Protein AF-A0A9P7DIE4-F1 (afdb_monomer_lite)

InterPro domains:
  IPR046520 Domain of unknown function DUF6697 [PF20411] (1-118)

Radius of gyration: 15.53 Å; chains: 1; bounding box: 34×28×45 Å

Sequence (118 aa):
NPWCPTSPGMAGYMFVGLGEEIHKFLQPEVHELFVGVAKTNYRLMGRYRVHRVEPLTVEEWLTLPEKVRSKYCETTQRKAKDSRSVEGINAAYERGELRVPCVKLTCLDFKEDLYKKL

Structure (mmCIF, N/CA/C/O backbone):
data_AF-A0A9P7DIE4-F1
#
_entry.id   AF-A0A9P7DIE4-F1
#
loop_
_atom_site.group_PDB
_atom_site.id
_atom_site.type_symbol
_atom_site.label_atom_id
_atom_site.label_alt_id
_atom_site.label_comp_id
_atom_site.label_asym_id
_atom_site.label_entity_id
_atom_site.label_seq_id
_atom_site.pdbx_PDB_ins_code
_atom_site.Cartn_x
_atom_site.Cartn_y
_atom_site.Cartn_z
_atom_site.occupancy
_atom_site.B_iso_or_equiv
_atom_site.auth_seq_id
_atom_site.auth_comp_id
_atom_site.auth_asym_id
_atom_site.auth_atom_id
_atom_site.pdbx_PDB_model_num
ATOM 1 N N . ASN A 1 1 ? 0.437 5.696 1.930 1.00 74.06 1 ASN A N 1
ATOM 2 C CA . ASN A 1 1 ? -0.371 4.963 0.940 1.00 74.06 1 ASN A CA 1
ATOM 3 C C . ASN A 1 1 ? -1.674 5.732 0.760 1.00 74.06 1 ASN A C 1
ATOM 5 O O . ASN A 1 1 ? -2.348 5.925 1.765 1.00 74.06 1 ASN A O 1
ATOM 9 N N . PRO A 1 2 ? -1.975 6.229 -0.451 1.00 80.94 2 PRO A N 1
ATOM 10 C CA . PRO A 1 2 ? -3.134 7.087 -0.699 1.00 80.94 2 PRO A CA 1
ATOM 11 C C . PRO A 1 2 ? -4.493 6.383 -0.587 1.00 80.94 2 PRO A C 1
ATOM 13 O O . PRO A 1 2 ? -5.498 7.071 -0.473 1.00 80.94 2 PRO A O 1
ATOM 16 N N . TRP A 1 3 ? -4.545 5.048 -0.593 1.00 86.25 3 TRP A N 1
ATOM 17 C CA . TRP A 1 3 ? -5.809 4.300 -0.537 1.00 86.25 3 TRP A CA 1
ATOM 18 C C . TRP A 1 3 ? -6.081 3.643 0.815 1.00 86.25 3 TRP A C 1
ATOM 20 O O . TRP A 1 3 ? -7.010 2.846 0.943 1.00 86.25 3 TRP A O 1
ATOM 30 N N . CYS A 1 4 ? -5.280 3.956 1.835 1.00 86.75 4 CYS A N 1
ATOM 31 C CA . CYS A 1 4 ? -5.596 3.543 3.196 1.00 86.75 4 CYS A CA 1
ATOM 32 C C . CYS A 1 4 ? -6.925 4.168 3.662 1.00 86.75 4 CYS A C 1
ATOM 34 O O . CYS A 1 4 ? -7.246 5.279 3.235 1.00 86.75 4 CYS A O 1
ATOM 36 N N . PRO A 1 5 ? -7.666 3.500 4.568 1.00 87.94 5 PRO A N 1
ATOM 37 C CA . PRO A 1 5 ? -8.831 4.093 5.215 1.00 87.94 5 PRO A CA 1
ATOM 38 C C . PRO A 1 5 ? -8.505 5.481 5.775 1.00 87.94 5 PRO A C 1
ATOM 40 O O . PRO A 1 5 ? -7.492 5.656 6.456 1.00 87.94 5 PRO A O 1
ATOM 43 N N . THR A 1 6 ? -9.350 6.470 5.487 1.00 87.00 6 THR A N 1
ATOM 44 C CA . THR A 1 6 ? -9.154 7.863 5.928 1.00 87.00 6 THR A CA 1
ATOM 45 C C . THR A 1 6 ? -9.814 8.153 7.275 1.00 87.00 6 THR A C 1
ATOM 47 O O . THR A 1 6 ? -9.414 9.088 7.967 1.00 87.00 6 THR A O 1
ATOM 50 N N . SER A 1 7 ? -10.785 7.331 7.682 1.00 85.62 7 SER A N 1
ATOM 51 C CA . SER A 1 7 ? -11.415 7.382 9.002 1.00 85.62 7 SER A CA 1
ATOM 52 C C . SER A 1 7 ? -11.647 5.971 9.565 1.00 85.62 7 SER A C 1
ATOM 54 O O . SER A 1 7 ? -11.667 5.005 8.791 1.00 85.62 7 SER A O 1
ATOM 56 N N . PRO A 1 8 ? -11.746 5.813 10.899 1.00 87.12 8 PRO A N 1
ATOM 57 C CA . PRO A 1 8 ? -12.001 4.513 11.506 1.00 87.12 8 PRO A CA 1
ATOM 58 C C . PRO A 1 8 ? -13.292 3.875 10.984 1.00 87.12 8 PRO A C 1
ATOM 60 O O . PRO A 1 8 ? -14.267 4.566 10.704 1.00 87.12 8 PRO A O 1
ATOM 63 N N . GLY A 1 9 ? -13.296 2.552 10.839 1.00 83.50 9 GLY A N 1
ATOM 64 C CA . GLY A 1 9 ? -14.448 1.819 10.307 1.00 83.50 9 GLY A CA 1
ATOM 65 C C . GLY A 1 9 ? -14.547 1.742 8.776 1.00 83.50 9 GLY A C 1
ATOM 66 O O . GLY A 1 9 ? -15.289 0.903 8.266 1.00 83.50 9 GLY A O 1
ATOM 67 N N . MET A 1 10 ? -13.806 2.562 8.022 1.00 89.50 10 MET A N 1
ATOM 68 C CA . MET A 1 10 ? -13.857 2.552 6.554 1.00 89.50 10 MET A CA 1
ATOM 69 C C . MET A 1 10 ? -13.025 1.426 5.941 1.00 89.50 10 MET A C 1
ATOM 71 O O . MET A 1 10 ? -11.920 1.143 6.385 1.00 89.50 10 MET A O 1
ATOM 75 N N . ALA A 1 11 ? -13.501 0.842 4.841 1.00 89.75 11 ALA A N 1
ATOM 76 C CA . ALA A 1 11 ? -12.666 -0.018 4.009 1.00 89.75 11 ALA A CA 1
ATOM 77 C C . ALA A 1 11 ? -11.557 0.783 3.300 1.00 89.75 11 ALA A C 1
ATOM 79 O O . ALA A 1 11 ? -11.626 2.005 3.163 1.00 89.75 11 ALA A O 1
ATOM 80 N N . GLY A 1 12 ? -10.538 0.081 2.816 1.00 91.38 12 GLY A N 1
ATOM 81 C CA . GLY A 1 12 ? -9.472 0.683 2.024 1.00 91.38 12 GLY A CA 1
ATOM 82 C C . GLY A 1 12 ? -8.552 -0.366 1.424 1.00 91.38 12 GLY A C 1
ATOM 83 O O . GLY A 1 12 ? -8.881 -1.550 1.384 1.00 91.38 12 GLY A O 1
ATOM 84 N N . TYR A 1 13 ? -7.381 0.067 0.982 1.00 90.69 13 TYR A N 1
ATOM 85 C CA . TYR A 1 13 ? -6.376 -0.783 0.362 1.00 90.69 13 TYR A CA 1
ATOM 86 C C . TYR A 1 13 ? -5.001 -0.526 0.966 1.00 90.69 13 TYR A C 1
ATOM 88 O O . TYR A 1 13 ? -4.676 0.584 1.394 1.00 90.69 13 TYR A O 1
ATOM 96 N N . MET A 1 14 ? -4.174 -1.566 0.983 1.00 90.62 14 MET A N 1
ATOM 97 C CA . MET A 1 14 ? -2.779 -1.507 1.386 1.00 90.62 14 MET A CA 1
ATOM 98 C C . MET A 1 14 ? -1.880 -2.096 0.308 1.00 90.62 14 MET A C 1
ATOM 100 O O . MET A 1 14 ? -2.103 -3.211 -0.151 1.00 90.62 14 MET A O 1
ATOM 104 N N . PHE A 1 15 ? -0.839 -1.361 -0.083 1.00 89.38 15 PHE A N 1
ATOM 105 C CA . PHE A 1 15 ? 0.221 -1.940 -0.905 1.00 89.38 15 PHE A CA 1
ATOM 106 C C . PHE A 1 15 ? 1.038 -2.889 -0.037 1.00 89.38 15 PHE A C 1
ATOM 108 O O . PHE A 1 15 ? 1.504 -2.504 1.039 1.00 89.38 15 PHE A O 1
ATOM 115 N N . VAL A 1 16 ? 1.194 -4.129 -0.488 1.00 83.00 16 VAL A N 1
ATOM 116 C CA . VAL A 1 16 ? 2.005 -5.116 0.225 1.00 83.00 16 VAL A CA 1
ATOM 117 C C . VAL A 1 16 ? 3.479 -4.753 0.053 1.00 83.00 16 VAL A C 1
ATOM 119 O O . VAL A 1 16 ? 3.882 -4.139 -0.942 1.00 83.00 16 VAL A O 1
ATOM 122 N N . GLY A 1 17 ? 4.285 -5.096 1.056 1.00 76.94 17 GLY A N 1
ATOM 123 C CA . GLY A 1 17 ? 5.729 -4.923 0.992 1.00 76.94 17 GLY A CA 1
ATOM 124 C C . GLY A 1 17 ? 6.352 -5.665 -0.196 1.00 76.94 17 GLY A C 1
ATOM 125 O O . GLY A 1 17 ? 5.795 -6.619 -0.735 1.00 76.94 17 GLY A O 1
ATOM 126 N N . LEU A 1 18 ? 7.531 -5.199 -0.598 1.00 81.69 18 LEU A N 1
ATOM 127 C CA . LEU A 1 18 ? 8.332 -5.770 -1.682 1.00 81.69 18 LEU A CA 1
ATOM 128 C C . LEU A 1 18 ? 9.440 -6.673 -1.121 1.00 81.69 18 LEU A C 1
ATOM 130 O O . LEU A 1 18 ? 9.756 -6.600 0.069 1.00 81.69 18 LEU A O 1
ATOM 134 N N . GLY A 1 19 ? 10.057 -7.489 -1.978 1.00 80.19 19 GLY A N 1
ATOM 135 C CA . GLY A 1 19 ? 11.068 -8.465 -1.561 1.00 80.19 19 GLY A CA 1
ATOM 136 C C . GLY A 1 19 ? 10.427 -9.622 -0.794 1.00 80.19 19 GLY A C 1
ATOM 137 O O . GLY A 1 19 ? 9.397 -10.134 -1.216 1.00 80.19 19 GLY A O 1
ATOM 138 N N . GLU A 1 20 ? 10.986 -10.000 0.355 1.00 74.31 20 GLU A N 1
ATOM 139 C CA . GLU A 1 20 ? 10.493 -11.120 1.183 1.00 74.31 20 GLU A CA 1
ATOM 140 C C . GLU A 1 20 ? 9.038 -10.943 1.653 1.00 74.31 20 GLU A C 1
ATOM 142 O O . GLU A 1 20 ? 8.318 -11.910 1.891 1.00 74.31 20 GLU A O 1
ATOM 147 N N . GLU A 1 21 ? 8.566 -9.697 1.740 1.00 79.06 21 GLU A N 1
ATOM 148 C CA . GLU A 1 21 ? 7.206 -9.380 2.179 1.00 79.06 21 GLU A CA 1
ATOM 149 C C . GLU A 1 21 ? 6.142 -9.621 1.103 1.00 79.06 21 GLU A C 1
ATOM 151 O O . GLU A 1 21 ? 4.952 -9.592 1.421 1.00 79.06 21 GLU A O 1
ATOM 156 N N . ILE A 1 22 ? 6.540 -9.908 -0.142 1.00 79.75 22 ILE A N 1
ATOM 157 C CA . ILE A 1 22 ? 5.603 -10.165 -1.242 1.00 79.75 22 ILE A CA 1
ATOM 158 C C . ILE A 1 22 ? 4.735 -11.404 -0.990 1.00 79.75 22 ILE A C 1
ATOM 160 O O . ILE A 1 22 ? 3.681 -11.542 -1.606 1.00 79.75 22 ILE A O 1
ATOM 164 N N . HIS A 1 23 ? 5.151 -12.292 -0.083 1.00 80.62 23 HIS A N 1
ATOM 165 C CA . HIS A 1 23 ? 4.430 -13.506 0.306 1.00 80.62 23 HIS A CA 1
ATOM 166 C C . HIS A 1 23 ? 3.542 -13.323 1.548 1.00 80.62 23 HIS A C 1
ATOM 168 O O . HIS A 1 23 ? 2.964 -14.293 2.032 1.00 80.62 23 HIS A O 1
ATOM 174 N N . LYS A 1 24 ? 3.398 -12.102 2.077 1.00 84.94 24 LYS A N 1
ATOM 175 C CA . LYS A 1 24 ? 2.442 -11.826 3.162 1.00 84.94 24 LYS A CA 1
ATOM 176 C C . LYS A 1 24 ? 1.000 -11.835 2.642 1.00 84.94 24 LYS A C 1
ATOM 178 O O . LYS A 1 24 ? 0.755 -11.515 1.475 1.00 84.94 24 LYS A O 1
ATOM 183 N N . PHE A 1 25 ? 0.053 -12.176 3.520 1.00 86.88 25 PHE A N 1
ATOM 184 C CA . PHE A 1 25 ? -1.389 -12.171 3.242 1.00 86.88 25 PHE A CA 1
ATOM 185 C C . PHE A 1 25 ? -1.813 -13.069 2.067 1.00 86.88 25 PHE A C 1
ATOM 187 O O . PHE A 1 25 ? -2.770 -12.759 1.358 1.00 86.88 25 PHE A O 1
ATOM 194 N N . LEU A 1 26 ? -1.097 -14.176 1.826 1.00 86.56 26 LEU A N 1
ATOM 195 C CA . LEU A 1 26 ? -1.513 -15.187 0.839 1.00 86.56 26 LEU A CA 1
ATOM 196 C C . LEU A 1 26 ? -2.845 -15.838 1.220 1.00 86.56 26 LEU A C 1
ATOM 198 O O . LEU A 1 26 ? -3.605 -16.243 0.346 1.00 86.56 26 LEU A O 1
ATOM 202 N N . GLN A 1 27 ? -3.126 -15.905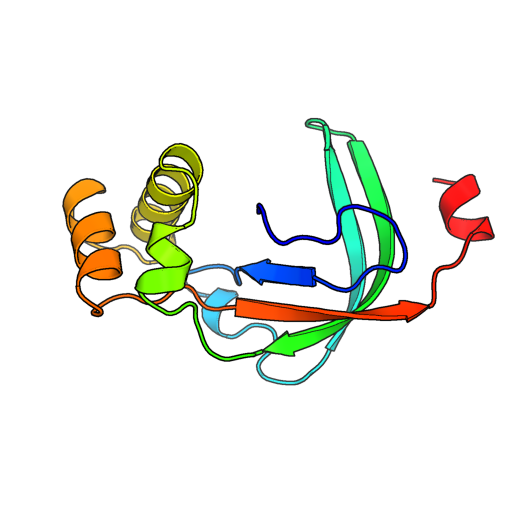 2.519 1.00 90.50 27 GLN A N 1
ATOM 203 C CA . GLN A 1 27 ? -4.439 -16.219 3.060 1.00 90.50 27 GLN A CA 1
ATOM 204 C C . GLN A 1 27 ? -5.021 -14.970 3.727 1.00 90.50 27 GLN A C 1
ATOM 206 O O . GLN A 1 27 ? -4.256 -14.113 4.179 1.00 90.50 27 GLN A O 1
ATOM 211 N N . PRO A 1 28 ? -6.356 -14.834 3.800 1.00 92.56 28 PRO A N 1
ATOM 212 C CA . PRO A 1 28 ? -6.967 -13.747 4.544 1.00 92.56 28 PRO A CA 1
ATOM 213 C C . PRO A 1 28 ? -6.583 -13.801 6.025 1.00 92.56 28 PRO A C 1
ATOM 215 O O . PRO A 1 28 ? -6.760 -14.823 6.686 1.00 92.56 28 PRO A O 1
ATOM 218 N N . GLU A 1 29 ? -6.116 -12.679 6.559 1.00 94.12 29 GLU A N 1
ATOM 219 C CA . GLU A 1 29 ? -5.707 -12.545 7.959 1.00 94.12 29 GLU A CA 1
ATOM 220 C C . GLU A 1 29 ? -6.508 -11.435 8.646 1.00 94.12 29 GLU A C 1
ATOM 222 O O . GLU A 1 29 ? -7.067 -10.557 7.984 1.00 94.12 29 GLU A O 1
ATOM 227 N N . VAL A 1 30 ? -6.578 -11.458 9.979 1.00 95.00 30 VAL A N 1
ATOM 228 C CA . VAL A 1 30 ? -7.276 -10.432 10.764 1.00 95.00 30 VAL A CA 1
ATOM 229 C C . VAL A 1 30 ? -6.290 -9.709 11.668 1.00 95.00 30 VAL A C 1
ATOM 231 O O . VAL A 1 30 ? -5.645 -10.346 12.494 1.00 95.00 30 VAL A O 1
ATOM 234 N N . HIS A 1 31 ? -6.226 -8.383 11.543 1.00 93.06 31 HIS A N 1
ATOM 235 C CA . HIS A 1 31 ? -5.267 -7.532 12.253 1.00 93.06 31 HIS A CA 1
ATOM 236 C C . HIS A 1 31 ? -5.913 -6.243 12.762 1.00 93.06 31 HIS A C 1
ATOM 238 O O . HIS A 1 31 ? -6.852 -5.729 12.154 1.00 93.06 31 HIS A O 1
ATOM 244 N N . GLU A 1 32 ? -5.379 -5.692 13.851 1.00 92.44 32 GLU A N 1
ATOM 245 C CA . GLU A 1 32 ? -5.656 -4.308 14.252 1.00 92.44 32 GLU A CA 1
ATOM 246 C C . GLU A 1 32 ? -4.885 -3.359 13.325 1.00 92.44 32 GLU A C 1
ATOM 248 O O . GLU A 1 32 ? -3.669 -3.487 13.157 1.00 92.44 32 GLU A O 1
ATOM 253 N N . LEU A 1 33 ? -5.586 -2.417 12.695 1.00 91.94 33 LEU A N 1
ATOM 254 C CA . LEU A 1 33 ? -4.985 -1.494 11.738 1.00 91.94 33 LEU A CA 1
ATOM 255 C C . LEU A 1 33 ? -4.598 -0.185 12.421 1.00 91.94 33 LEU A C 1
ATOM 257 O O . LEU A 1 33 ? -5.456 0.553 12.904 1.00 91.94 33 LEU A O 1
ATOM 261 N N . PHE A 1 34 ? -3.313 0.152 12.353 1.00 90.31 34 PHE A N 1
ATOM 262 C CA . PHE A 1 34 ? -2.782 1.442 12.780 1.00 90.31 34 PHE A CA 1
ATOM 263 C C . PHE A 1 34 ? -2.291 2.234 11.569 1.00 90.31 34 PHE A C 1
ATOM 265 O O . PHE A 1 34 ? -1.437 1.766 10.816 1.00 90.31 34 PHE A O 1
ATOM 272 N N . VAL A 1 35 ? -2.809 3.448 11.380 1.00 89.31 35 VAL A N 1
ATOM 273 C CA . VAL A 1 35 ? -2.396 4.349 10.293 1.00 89.31 35 VAL A CA 1
ATOM 274 C C . VAL A 1 35 ? -1.596 5.511 10.871 1.00 89.31 35 VAL A C 1
ATOM 276 O O . VAL A 1 35 ? -2.034 6.177 11.806 1.00 89.31 35 VAL A O 1
ATOM 279 N N . GLY A 1 36 ? -0.406 5.757 10.320 1.00 87.94 36 GLY A N 1
ATOM 280 C CA . GLY A 1 36 ? 0.442 6.878 10.729 1.00 87.94 36 GLY A CA 1
ATOM 281 C C . GLY A 1 36 ? -0.175 8.221 10.336 1.00 87.94 36 GLY A C 1
ATOM 282 O O . GLY A 1 36 ? -0.387 8.477 9.152 1.00 87.94 36 GLY A O 1
ATOM 283 N N . VAL A 1 37 ? -0.436 9.081 11.323 1.00 84.94 37 VAL A N 1
ATOM 284 C CA . VAL A 1 37 ? -0.938 10.457 11.133 1.00 84.94 37 VAL A CA 1
ATOM 285 C C . VAL A 1 37 ? 0.172 11.505 11.276 1.00 84.94 37 VAL A C 1
ATOM 287 O O . VAL A 1 37 ? 0.070 12.595 10.725 1.00 84.94 37 VAL A O 1
ATOM 290 N N . ALA A 1 38 ? 1.260 11.164 11.971 1.00 84.19 38 ALA A N 1
ATOM 291 C CA . ALA A 1 38 ? 2.512 11.919 12.016 1.00 84.19 38 ALA A CA 1
ATOM 292 C C . ALA A 1 38 ? 3.694 10.946 12.180 1.00 84.19 38 ALA A C 1
ATOM 294 O O . ALA A 1 38 ? 3.484 9.746 12.335 1.00 84.19 38 ALA A O 1
ATOM 295 N N . LYS A 1 39 ? 4.942 11.441 12.175 1.00 79.62 39 LYS A N 1
ATOM 296 C CA . LYS A 1 39 ? 6.155 10.591 12.241 1.00 79.62 39 LYS A CA 1
ATOM 297 C C . LYS A 1 39 ? 6.143 9.559 13.377 1.00 79.62 39 LYS A C 1
ATOM 299 O O . LYS A 1 39 ? 6.642 8.457 13.188 1.00 79.62 39 LYS A O 1
ATOM 304 N N . THR A 1 40 ? 5.604 9.924 14.535 1.00 83.56 40 THR A N 1
ATOM 305 C CA . THR A 1 40 ? 5.562 9.077 15.738 1.00 83.56 40 THR A CA 1
ATOM 306 C C . THR A 1 40 ? 4.143 8.767 16.198 1.00 83.56 40 THR A C 1
ATOM 308 O O . THR A 1 40 ? 3.973 8.030 17.161 1.00 83.56 40 THR A O 1
ATOM 311 N N . ASN A 1 41 ? 3.131 9.321 15.525 1.00 84.81 41 ASN A N 1
ATOM 312 C CA . ASN A 1 41 ? 1.745 9.213 15.961 1.00 84.81 41 ASN A CA 1
ATOM 313 C C . ASN A 1 41 ? 0.988 8.312 15.001 1.00 84.81 41 ASN A C 1
ATOM 315 O O . ASN A 1 41 ? 0.923 8.573 13.795 1.00 84.81 41 ASN A O 1
ATOM 319 N N . TYR A 1 42 ? 0.382 7.282 15.567 1.00 87.88 42 TYR A N 1
ATOM 320 C CA . TYR A 1 42 ? -0.429 6.312 14.859 1.00 87.88 42 TYR A CA 1
ATOM 321 C C . TYR A 1 42 ? -1.845 6.372 15.401 1.00 87.88 42 TYR A C 1
ATOM 323 O O . TYR A 1 42 ? -2.058 6.613 16.585 1.00 87.88 42 TYR A O 1
ATOM 331 N N . ARG A 1 43 ? -2.815 6.161 14.521 1.00 89.31 43 ARG A N 1
ATOM 332 C CA . ARG A 1 43 ? -4.228 6.127 14.866 1.00 89.31 43 ARG A CA 1
ATOM 333 C C . ARG A 1 43 ? -4.756 4.719 14.652 1.00 89.31 43 ARG A C 1
ATOM 335 O O . ARG A 1 43 ? -4.576 4.167 13.566 1.00 89.31 43 ARG A O 1
ATOM 342 N N . LEU A 1 44 ? -5.408 4.159 15.669 1.00 91.12 44 LEU A N 1
ATOM 343 C CA . LEU A 1 44 ? -6.161 2.917 15.525 1.00 91.12 44 LEU A CA 1
ATOM 344 C C . LEU A 1 44 ? -7.367 3.169 14.613 1.00 91.12 44 LEU A C 1
ATOM 346 O O . LEU A 1 44 ? -8.175 4.058 14.869 1.00 91.12 44 LEU A O 1
ATOM 350 N N . MET A 1 45 ? -7.493 2.374 13.558 1.00 92.31 45 MET A N 1
ATOM 351 C CA . MET A 1 45 ? -8.572 2.488 12.573 1.00 92.31 45 MET A CA 1
ATOM 352 C C . MET A 1 45 ? -9.654 1.418 12.755 1.00 92.31 45 MET A C 1
ATOM 354 O O . MET A 1 45 ? -10.680 1.472 12.071 1.00 92.31 45 MET A O 1
ATOM 358 N N . GLY A 1 46 ? -9.411 0.441 13.635 1.00 93.44 46 GLY A N 1
ATOM 359 C CA . GLY A 1 46 ? -10.263 -0.719 13.900 1.00 93.44 46 GLY A CA 1
ATOM 360 C C . GLY A 1 46 ? -9.581 -2.046 13.575 1.00 93.44 46 GLY A C 1
ATOM 361 O O . GLY A 1 46 ? -8.393 -2.089 13.243 1.00 93.44 46 GLY A O 1
ATOM 362 N N . ARG A 1 47 ? -10.371 -3.116 13.623 1.00 95.00 47 ARG A N 1
ATOM 363 C CA . ARG A 1 47 ? -9.962 -4.483 13.321 1.00 95.00 47 ARG A CA 1
ATOM 364 C C . ARG A 1 47 ? -10.380 -4.850 11.906 1.00 95.00 47 ARG A C 1
ATOM 366 O O . ARG A 1 47 ? -11.552 -4.751 11.546 1.00 95.00 47 ARG A O 1
ATOM 373 N N . TYR A 1 48 ? -9.429 -5.296 11.095 1.00 95.81 48 TYR A N 1
ATOM 374 C CA . TYR A 1 48 ? -9.619 -5.497 9.662 1.00 95.81 48 TYR A CA 1
ATOM 375 C C . TYR A 1 48 ? -9.335 -6.927 9.248 1.00 95.81 48 TYR A C 1
ATOM 377 O O . TYR A 1 48 ? -8.346 -7.522 9.669 1.00 95.81 48 TYR A O 1
ATOM 385 N N . ARG A 1 49 ? -10.158 -7.438 8.330 1.00 95.75 49 ARG A N 1
ATOM 386 C CA . ARG A 1 49 ? -9.784 -8.556 7.469 1.00 95.75 49 ARG A CA 1
ATOM 387 C C . ARG A 1 49 ? -8.946 -8.019 6.312 1.00 95.75 49 ARG A C 1
ATOM 389 O O . ARG A 1 49 ? -9.426 -7.214 5.509 1.00 95.75 49 ARG A O 1
ATOM 396 N N . VAL A 1 50 ? -7.712 -8.490 6.228 1.00 94.75 50 VAL A N 1
ATOM 397 C CA . VAL A 1 50 ? -6.752 -8.193 5.168 1.00 94.75 50 VAL A CA 1
ATOM 398 C C . VAL A 1 50 ? -6.787 -9.348 4.179 1.00 94.75 50 VAL A C 1
ATOM 400 O O . VAL A 1 50 ? -6.545 -10.488 4.563 1.00 94.75 50 VAL A O 1
ATOM 403 N N . HIS A 1 51 ? -7.108 -9.073 2.918 1.00 91.81 51 HIS A N 1
ATOM 404 C CA . HIS A 1 51 ? -7.117 -10.092 1.869 1.00 91.81 51 HIS A CA 1
ATOM 405 C C . HIS A 1 51 ? -6.393 -9.588 0.635 1.00 91.81 51 HIS A C 1
ATOM 407 O O . HIS A 1 51 ? -6.573 -8.438 0.232 1.00 91.81 51 HIS A O 1
ATOM 413 N N . ARG A 1 52 ? -5.579 -10.450 0.031 1.00 91.69 52 ARG A N 1
ATOM 414 C CA . ARG A 1 52 ? -4.921 -10.135 -1.230 1.00 91.69 52 ARG A CA 1
ATOM 415 C C . ARG A 1 52 ? -5.956 -10.000 -2.335 1.00 91.69 52 ARG A C 1
ATOM 417 O O . ARG A 1 52 ? -6.900 -10.781 -2.414 1.00 91.69 52 ARG A O 1
ATOM 424 N N . VAL A 1 53 ? -5.769 -8.975 -3.147 1.00 92.38 53 VAL A N 1
ATOM 425 C CA . VAL A 1 53 ? -6.557 -8.716 -4.349 1.00 92.38 53 VAL A CA 1
ATOM 426 C C . VAL A 1 53 ? -5.608 -8.633 -5.534 1.00 92.38 53 VAL A C 1
ATOM 428 O O . VAL A 1 53 ? -4.386 -8.734 -5.365 1.00 92.38 53 VAL A O 1
ATOM 431 N N . GLU A 1 54 ? -6.168 -8.452 -6.724 1.00 91.88 54 GLU A N 1
ATOM 432 C CA . GLU A 1 54 ? -5.360 -8.207 -7.908 1.00 91.88 54 GLU A CA 1
ATOM 433 C C . GLU A 1 54 ? -4.396 -7.031 -7.676 1.00 91.88 54 GLU A C 1
ATOM 435 O O . GLU A 1 54 ? -4.757 -6.040 -7.023 1.00 91.88 54 GLU A O 1
ATOM 440 N N . PRO A 1 55 ? -3.144 -7.138 -8.151 1.00 92.31 55 PRO A N 1
ATOM 441 C CA . PRO A 1 55 ? -2.238 -6.004 -8.175 1.00 92.31 55 PRO A CA 1
ATOM 442 C C . PRO A 1 55 ? -2.843 -4.819 -8.931 1.00 92.31 55 PRO A C 1
ATOM 444 O O . PRO A 1 55 ? -3.705 -5.000 -9.788 1.00 92.31 55 PRO A O 1
ATOM 447 N N . LEU A 1 56 ? -2.333 -3.615 -8.667 1.00 91.75 56 LEU A N 1
ATOM 448 C CA . LEU A 1 56 ? -2.784 -2.424 -9.388 1.00 91.75 56 LEU A CA 1
ATOM 449 C C . LEU A 1 56 ? -2.608 -2.606 -10.895 1.00 91.75 56 LEU A C 1
ATOM 451 O O . LEU A 1 56 ? -1.540 -3.021 -11.366 1.00 91.75 56 LEU A O 1
ATOM 455 N N . THR A 1 57 ? -3.641 -2.218 -11.631 1.00 93.19 57 THR A N 1
ATOM 456 C CA . THR A 1 57 ? -3.578 -2.021 -13.078 1.00 93.19 57 THR A CA 1
ATOM 457 C C . THR A 1 57 ? -2.639 -0.859 -13.428 1.00 93.19 57 THR A C 1
ATOM 459 O O . THR A 1 57 ? -2.231 -0.073 -12.565 1.00 93.19 57 THR A O 1
ATOM 462 N N . VAL A 1 58 ? -2.258 -0.746 -14.704 1.00 95.56 58 VAL A N 1
ATOM 463 C CA . VAL A 1 58 ? -1.407 0.367 -15.168 1.00 95.56 58 VAL A CA 1
ATOM 464 C C . VAL A 1 58 ? -2.146 1.689 -14.997 1.00 95.56 58 VAL A C 1
ATOM 466 O O . VAL A 1 58 ? -1.575 2.671 -14.531 1.00 95.56 58 VAL A O 1
ATOM 469 N N . GLU A 1 59 ? -3.430 1.697 -15.324 1.00 95.06 59 GLU A N 1
ATOM 470 C CA . GLU A 1 59 ? -4.313 2.851 -15.246 1.00 95.06 59 GLU A CA 1
ATOM 471 C C . GLU A 1 59 ? -4.397 3.354 -13.804 1.00 95.06 59 GLU A C 1
ATOM 473 O O . GLU A 1 59 ? -4.152 4.528 -13.534 1.00 95.06 59 GLU A O 1
ATOM 478 N N . GLU A 1 60 ? -4.647 2.447 -12.859 1.00 93.06 60 GLU A N 1
ATOM 479 C CA . GLU A 1 60 ? -4.662 2.745 -11.430 1.00 93.06 60 GLU A CA 1
ATOM 480 C C . GLU A 1 60 ? -3.306 3.241 -10.916 1.00 93.06 60 GLU A C 1
ATOM 482 O O . GLU A 1 60 ? -3.257 4.211 -10.155 1.00 93.06 60 GLU A O 1
ATOM 487 N N . TRP A 1 61 ? -2.199 2.625 -11.343 1.00 93.25 61 TRP A N 1
ATOM 488 C CA . TRP A 1 61 ? -0.852 3.097 -11.018 1.00 93.25 61 TRP A CA 1
ATOM 489 C C . TRP A 1 61 ? -0.644 4.544 -11.474 1.00 93.25 61 TRP A C 1
ATOM 491 O O . TRP A 1 61 ? -0.170 5.368 -10.692 1.00 93.25 61 TRP A O 1
ATOM 501 N N . LEU A 1 62 ? -1.048 4.876 -12.700 1.00 93.62 62 LEU A N 1
ATOM 502 C CA . LEU A 1 62 ? -0.909 6.215 -13.271 1.00 93.62 62 LEU A CA 1
ATOM 503 C C . LEU A 1 62 ? -1.760 7.272 -12.551 1.00 93.62 62 LEU A C 1
ATOM 505 O O . LEU A 1 62 ? -1.395 8.447 -12.572 1.00 93.62 62 LEU A O 1
ATOM 509 N N . THR A 1 63 ? -2.836 6.879 -11.855 1.00 94.00 63 THR A N 1
ATOM 510 C CA . THR A 1 63 ? -3.600 7.808 -10.999 1.00 94.00 63 THR A CA 1
ATOM 511 C C . THR A 1 63 ? -2.854 8.226 -9.729 1.00 94.00 63 THR A C 1
ATOM 513 O O . THR A 1 63 ? -3.222 9.216 -9.089 1.00 94.00 63 THR A O 1
ATOM 516 N N . LEU A 1 64 ? -1.807 7.494 -9.333 1.00 92.00 64 LEU A N 1
ATOM 517 C CA . LEU A 1 64 ? -1.057 7.807 -8.123 1.00 92.00 64 LEU A CA 1
ATOM 518 C C . LEU A 1 64 ? -0.208 9.076 -8.311 1.00 92.00 64 LEU A C 1
ATOM 520 O O . LEU A 1 64 ? 0.456 9.236 -9.343 1.00 92.00 64 LEU A O 1
ATOM 524 N N . PRO A 1 65 ? -0.123 9.946 -7.282 1.00 93.25 65 PRO A N 1
ATOM 525 C CA . PRO A 1 65 ? 0.744 11.117 -7.333 1.00 93.25 65 PRO A CA 1
ATOM 526 C C . PRO A 1 65 ? 2.190 10.729 -7.654 1.00 93.25 65 PRO A C 1
ATOM 528 O O . PRO A 1 65 ? 2.712 9.761 -7.098 1.00 93.25 65 PRO A O 1
ATOM 531 N N . GLU A 1 66 ? 2.869 11.517 -8.486 1.00 93.12 66 GLU A N 1
ATOM 532 C CA . GLU A 1 66 ? 4.249 11.253 -8.923 1.00 93.12 66 GLU A CA 1
ATOM 533 C C . GLU A 1 66 ? 5.198 10.987 -7.745 1.00 93.12 66 GLU A C 1
ATOM 535 O O . GLU A 1 66 ? 5.947 10.014 -7.746 1.00 93.12 66 GLU A O 1
ATOM 540 N N . LYS A 1 67 ? 5.087 11.779 -6.671 1.00 92.44 67 LYS A N 1
ATOM 541 C CA . LYS A 1 67 ? 5.869 11.588 -5.441 1.00 92.44 67 LYS A CA 1
ATOM 542 C C . LYS A 1 67 ? 5.665 10.205 -4.809 1.00 92.44 67 LYS A C 1
ATOM 544 O O . LYS A 1 67 ? 6.604 9.637 -4.255 1.00 92.44 67 LYS A O 1
ATOM 549 N N . VAL A 1 68 ? 4.444 9.665 -4.863 1.00 91.81 68 VAL A N 1
ATOM 550 C CA . VAL A 1 68 ? 4.132 8.317 -4.363 1.00 91.81 68 VAL A CA 1
ATOM 551 C C . VAL A 1 68 ? 4.753 7.267 -5.279 1.00 91.81 68 VAL A C 1
ATOM 553 O O . VAL A 1 68 ? 5.399 6.351 -4.770 1.00 91.81 68 VAL A O 1
ATOM 556 N N . ARG A 1 69 ? 4.610 7.425 -6.601 1.00 94.12 69 ARG A N 1
ATOM 557 C CA . ARG A 1 69 ? 5.198 6.515 -7.595 1.00 94.12 69 ARG A CA 1
ATOM 558 C C . ARG A 1 69 ? 6.718 6.454 -7.476 1.00 94.12 69 ARG A C 1
ATOM 560 O O . ARG A 1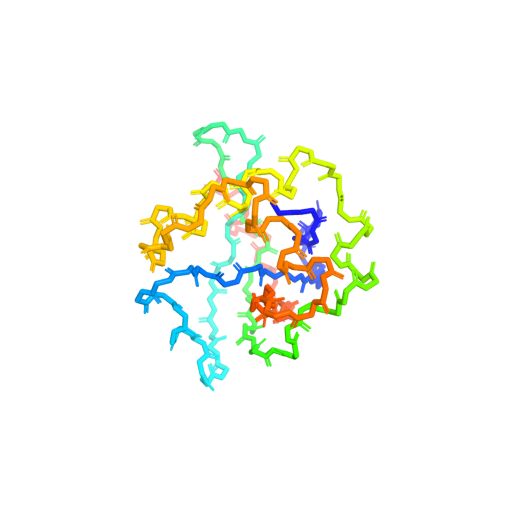 69 ? 7.264 5.379 -7.250 1.00 94.12 69 ARG A O 1
ATOM 567 N N . SER A 1 70 ? 7.382 7.609 -7.483 1.00 94.62 70 SER A N 1
ATOM 568 C CA . SER A 1 70 ? 8.833 7.740 -7.302 1.00 94.62 70 SER A CA 1
ATOM 569 C C . SER A 1 70 ? 9.313 7.051 -6.018 1.00 94.62 70 SER A C 1
ATOM 571 O O . SER A 1 70 ? 10.194 6.188 -6.057 1.00 94.62 70 SER A O 1
ATOM 573 N N . LYS A 1 71 ? 8.652 7.311 -4.878 1.00 93.38 71 LYS A N 1
ATOM 574 C CA . LYS A 1 71 ? 9.022 6.680 -3.602 1.00 93.38 71 LYS A CA 1
ATOM 575 C C . LYS A 1 71 ? 8.836 5.160 -3.601 1.00 93.38 71 LYS A C 1
ATOM 577 O O . LYS A 1 71 ? 9.587 4.430 -2.940 1.00 93.38 71 LYS A O 1
ATOM 582 N N . TYR A 1 72 ? 7.820 4.674 -4.305 1.00 93.75 72 TYR A N 1
ATOM 583 C CA . TYR A 1 72 ? 7.577 3.246 -4.456 1.00 93.75 72 TYR A CA 1
ATOM 584 C C . TYR A 1 72 ? 8.633 2.596 -5.363 1.00 93.75 72 TYR A C 1
ATOM 586 O O . TYR A 1 72 ? 9.157 1.540 -5.009 1.00 93.75 72 TYR A O 1
ATOM 594 N N . CYS A 1 73 ? 9.043 3.254 -6.451 1.00 95.44 73 CYS A N 1
ATOM 595 C CA .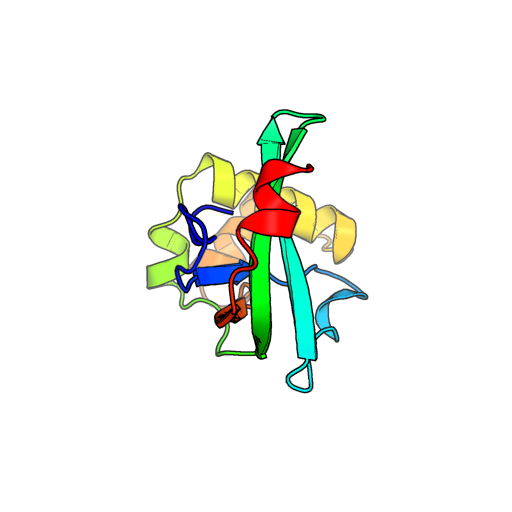 CYS A 1 73 ? 10.136 2.804 -7.318 1.00 95.44 73 CYS A CA 1
ATOM 596 C C . CYS A 1 73 ? 11.476 2.719 -6.566 1.00 95.44 73 CYS A C 1
ATOM 598 O O . CYS A 1 73 ? 12.134 1.684 -6.632 1.00 95.44 73 CYS A O 1
ATOM 600 N N . GLU A 1 74 ? 11.836 3.721 -5.752 1.00 94.94 74 GLU A N 1
ATOM 601 C CA . GLU A 1 74 ? 13.010 3.649 -4.856 1.00 94.94 74 GLU A CA 1
ATOM 602 C C . GLU A 1 74 ? 12.936 2.440 -3.909 1.00 94.94 74 GLU A C 1
ATOM 604 O O . GLU A 1 74 ? 13.923 1.756 -3.629 1.00 94.94 74 GLU A O 1
ATOM 609 N N . THR A 1 75 ? 11.742 2.181 -3.370 1.00 93.12 75 THR A N 1
ATOM 610 C CA . THR A 1 75 ? 11.520 1.054 -2.460 1.00 93.12 75 THR A CA 1
ATOM 611 C C . THR A 1 75 ? 11.627 -0.277 -3.195 1.00 93.12 75 THR A C 1
ATOM 613 O O . THR A 1 75 ? 12.171 -1.223 -2.629 1.00 93.12 75 THR A O 1
ATOM 616 N N . THR A 1 76 ? 11.173 -0.333 -4.446 1.00 93.69 76 THR A N 1
ATOM 617 C CA . THR A 1 76 ? 11.309 -1.489 -5.338 1.00 93.69 76 THR A CA 1
ATOM 618 C C . THR A 1 76 ? 12.768 -1.779 -5.613 1.00 93.69 76 THR A C 1
ATOM 620 O O . THR A 1 76 ? 13.220 -2.880 -5.317 1.00 93.69 76 THR A O 1
ATOM 623 N N . GLN A 1 77 ? 13.527 -0.773 -6.045 1.00 94.56 77 GLN A N 1
ATOM 624 C CA . GLN A 1 77 ? 14.960 -0.895 -6.292 1.00 94.56 77 GLN A CA 1
ATOM 625 C C . GLN A 1 77 ? 15.687 -1.479 -5.074 1.00 94.56 77 GLN A C 1
ATOM 627 O O . GLN A 1 77 ? 16.380 -2.489 -5.173 1.00 94.56 77 GLN A O 1
ATOM 632 N N . ARG A 1 78 ? 15.447 -0.900 -3.889 1.00 93.00 78 ARG A N 1
ATOM 633 C CA . ARG A 1 78 ? 16.101 -1.323 -2.646 1.00 93.00 78 ARG A CA 1
ATOM 634 C C . ARG A 1 78 ? 15.663 -2.713 -2.173 1.00 93.00 78 ARG A C 1
ATOM 636 O O . ARG A 1 78 ? 16.513 -3.515 -1.801 1.00 93.00 78 ARG A O 1
ATOM 643 N N . LYS A 1 79 ? 14.353 -2.988 -2.104 1.00 91.06 79 LYS A N 1
ATOM 644 C CA . LYS A 1 79 ? 13.819 -4.222 -1.491 1.00 91.06 79 LYS A CA 1
ATOM 645 C C . LYS A 1 79 ? 13.808 -5.418 -2.443 1.00 91.06 79 LYS A C 1
ATOM 647 O O . LYS A 1 79 ? 14.006 -6.535 -1.982 1.00 91.06 79 LYS A O 1
ATOM 652 N N . ALA A 1 80 ? 13.581 -5.200 -3.737 1.00 89.31 80 ALA A N 1
ATOM 653 C CA . ALA A 1 80 ? 13.608 -6.258 -4.748 1.00 89.31 80 ALA A CA 1
ATOM 654 C C . ALA A 1 80 ? 15.009 -6.474 -5.346 1.00 89.31 80 ALA A C 1
ATOM 656 O O . ALA A 1 80 ? 15.183 -7.392 -6.140 1.00 89.31 80 ALA A O 1
ATOM 657 N N . LYS A 1 81 ? 16.000 -5.652 -4.954 1.00 89.56 81 LYS A N 1
ATOM 658 C CA . LYS A 1 81 ? 17.358 -5.640 -5.527 1.00 89.56 81 LYS A CA 1
ATOM 659 C C . LYS A 1 81 ? 17.327 -5.510 -7.055 1.00 89.56 81 LYS A C 1
ATOM 661 O O . LYS A 1 81 ? 18.097 -6.156 -7.760 1.00 89.56 81 LYS A O 1
ATOM 666 N N . ASP A 1 82 ? 16.399 -4.696 -7.550 1.00 92.00 82 ASP A N 1
ATOM 667 C CA . ASP A 1 82 ? 16.228 -4.460 -8.978 1.00 92.00 82 ASP A CA 1
ATOM 668 C C . ASP A 1 82 ? 17.417 -3.653 -9.513 1.00 92.00 82 ASP A C 1
ATOM 670 O O . ASP A 1 82 ? 17.789 -2.634 -8.929 1.00 92.00 82 ASP A O 1
ATOM 674 N N . SER A 1 83 ? 18.031 -4.119 -10.600 1.00 94.56 83 SER A N 1
ATOM 675 C CA . SER A 1 83 ? 19.223 -3.497 -11.182 1.00 94.56 83 SER A CA 1
ATOM 676 C C . SER A 1 83 ? 18.918 -2.252 -12.019 1.00 94.56 83 SER A C 1
ATOM 678 O O . SER A 1 83 ? 19.839 -1.516 -12.375 1.00 94.56 83 SER A O 1
ATOM 680 N N . ARG A 1 84 ? 17.647 -2.011 -12.362 1.00 96.56 84 ARG A N 1
ATOM 681 C CA . ARG A 1 84 ? 17.219 -0.833 -13.127 1.00 96.56 84 ARG A CA 1
ATOM 682 C C . ARG A 1 84 ? 17.354 0.443 -12.290 1.00 96.56 84 ARG A C 1
ATOM 684 O O . ARG A 1 84 ? 17.324 0.405 -11.059 1.00 96.56 84 ARG A O 1
ATOM 691 N N . SER A 1 85 ? 17.464 1.597 -12.954 1.00 96.81 85 SER A N 1
ATOM 692 C CA . SER A 1 85 ? 17.337 2.900 -12.283 1.00 96.81 85 SER A CA 1
ATOM 693 C C . SER A 1 85 ? 15.899 3.131 -11.800 1.00 96.81 85 SER A C 1
ATOM 695 O O . SER A 1 85 ? 14.976 2.437 -12.231 1.00 96.81 85 SER A O 1
ATOM 697 N N . VAL A 1 86 ? 15.679 4.125 -10.936 1.00 95.88 86 VAL A N 1
ATOM 698 C CA . VAL A 1 86 ? 14.330 4.479 -10.453 1.00 95.88 86 VAL A CA 1
ATOM 699 C C . VAL A 1 86 ? 13.402 4.840 -11.621 1.00 95.88 86 VAL A C 1
ATOM 701 O O . VAL A 1 86 ? 12.243 4.424 -11.638 1.00 95.88 86 VAL A O 1
ATOM 704 N N . GLU A 1 87 ? 13.921 5.535 -12.632 1.00 96.38 87 GLU A N 1
ATOM 705 C CA . GLU A 1 87 ? 13.206 5.893 -13.861 1.00 96.38 87 GLU A CA 1
ATOM 706 C C . GLU A 1 87 ? 12.882 4.645 -14.690 1.00 96.38 87 GLU A C 1
ATOM 708 O O . GLU A 1 87 ? 11.754 4.484 -15.156 1.00 96.38 87 GLU A O 1
ATOM 713 N N . GLY A 1 88 ? 13.841 3.721 -14.822 1.00 97.38 88 GLY A N 1
ATOM 714 C CA . GLY A 1 88 ? 13.637 2.447 -15.513 1.00 97.38 88 GLY A CA 1
ATOM 715 C C . GLY A 1 88 ? 12.589 1.561 -14.833 1.00 97.38 88 GLY A C 1
ATOM 716 O O . GLY A 1 88 ? 11.792 0.914 -15.514 1.00 97.38 88 GLY A O 1
ATOM 717 N N . ILE A 1 89 ? 12.547 1.565 -13.499 1.00 97.44 89 ILE A N 1
ATOM 718 C CA . ILE A 1 89 ? 11.521 0.877 -12.704 1.00 97.44 89 ILE A CA 1
ATOM 719 C C . ILE A 1 89 ? 10.157 1.543 -12.895 1.00 97.44 89 ILE A C 1
ATOM 721 O O . ILE A 1 89 ? 9.171 0.839 -13.110 1.00 97.44 89 ILE A O 1
ATOM 725 N N . ASN A 1 90 ? 10.079 2.879 -12.865 1.00 96.56 90 ASN A N 1
ATOM 726 C CA . ASN A 1 90 ? 8.821 3.582 -13.127 1.00 96.56 90 ASN A CA 1
ATOM 727 C C . ASN A 1 90 ? 8.275 3.229 -14.518 1.00 96.56 90 ASN A C 1
ATOM 729 O O . ASN A 1 90 ? 7.118 2.834 -14.637 1.00 96.56 90 ASN A O 1
ATOM 733 N N . ALA A 1 91 ? 9.128 3.260 -15.543 1.00 97.00 91 ALA A N 1
ATO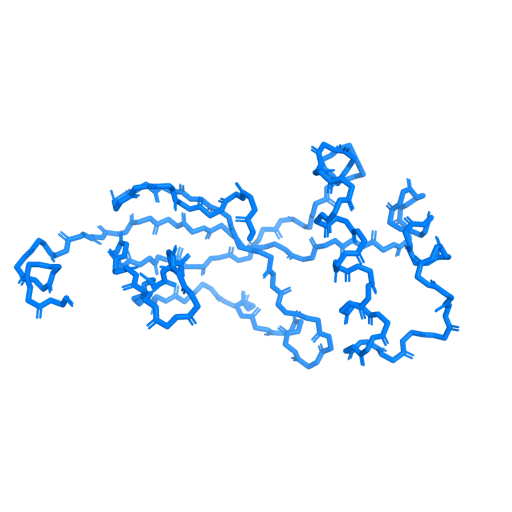M 734 C CA . ALA A 1 91 ? 8.746 2.883 -16.899 1.00 97.00 91 ALA A CA 1
ATOM 735 C C . ALA A 1 91 ? 8.278 1.416 -16.993 1.00 97.00 91 ALA A C 1
ATOM 737 O O . ALA A 1 91 ? 7.390 1.096 -17.778 1.00 97.00 91 ALA A O 1
ATOM 738 N N . ALA A 1 92 ? 8.833 0.512 -16.181 1.00 97.12 92 ALA A N 1
ATOM 739 C CA . ALA A 1 92 ? 8.382 -0.876 -16.117 1.00 97.12 92 ALA A CA 1
ATOM 740 C C . ALA A 1 92 ? 6.982 -1.027 -15.492 1.00 97.12 92 ALA A C 1
ATOM 742 O O . ALA A 1 92 ? 6.189 -1.839 -15.972 1.00 97.12 92 ALA A O 1
ATOM 743 N N . TYR A 1 93 ? 6.644 -0.232 -14.469 1.00 96.50 93 TYR A N 1
ATOM 744 C CA . TYR A 1 93 ? 5.268 -0.159 -13.957 1.00 96.50 93 TYR A CA 1
ATOM 745 C C . TYR A 1 93 ? 4.304 0.403 -15.010 1.00 96.50 93 TYR A C 1
ATOM 747 O O . TYR A 1 93 ? 3.231 -0.162 -15.220 1.00 96.50 93 TYR A O 1
ATOM 755 N N . GLU A 1 94 ? 4.708 1.466 -15.712 1.00 96.06 94 GLU A N 1
ATOM 756 C CA . GLU A 1 94 ? 3.908 2.109 -16.765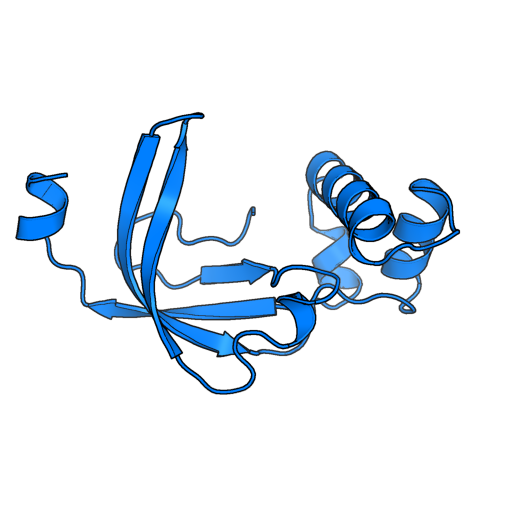 1.00 96.06 94 GLU A CA 1
ATOM 757 C C . GLU A 1 94 ? 3.667 1.196 -17.975 1.00 96.06 94 GLU A C 1
ATOM 759 O O . GLU A 1 94 ? 2.612 1.270 -18.596 1.00 96.06 94 GLU A O 1
ATOM 764 N N . ARG A 1 95 ? 4.607 0.300 -18.300 1.00 96.38 95 ARG A N 1
ATOM 765 C CA . ARG A 1 95 ? 4.462 -0.636 -19.428 1.00 96.38 95 ARG A CA 1
ATOM 766 C C . ARG A 1 95 ? 3.733 -1.925 -19.109 1.00 96.38 95 ARG A C 1
ATOM 768 O O . ARG A 1 95 ? 3.307 -2.610 -20.032 1.00 96.38 95 ARG A O 1
ATOM 775 N N . GLY A 1 96 ? 3.626 -2.306 -17.843 1.00 94.25 96 GLY A N 1
ATOM 776 C CA . GLY A 1 96 ? 2.989 -3.575 -17.515 1.00 94.25 96 GLY A CA 1
ATOM 777 C C . GLY A 1 96 ? 3.851 -4.599 -16.793 1.00 94.25 96 GLY A C 1
ATOM 778 O O . GLY A 1 96 ? 3.327 -5.531 -16.192 1.00 94.25 96 GLY A O 1
ATOM 779 N N . GLU A 1 97 ? 5.166 -4.443 -16.896 1.00 95.50 97 GLU A N 1
ATOM 780 C CA . GLU A 1 97 ? 6.160 -5.452 -16.522 1.00 95.50 97 GLU A CA 1
ATOM 781 C C . GLU A 1 97 ? 6.265 -5.627 -15.007 1.00 95.50 97 GLU A C 1
ATOM 783 O O . GLU A 1 97 ? 6.556 -6.716 -14.517 1.00 95.50 97 GLU A O 1
ATOM 788 N N . LEU A 1 98 ? 6.030 -4.542 -14.266 1.00 94.25 98 LEU A N 1
ATOM 789 C CA . LEU A 1 98 ? 5.897 -4.561 -12.820 1.00 94.25 98 LEU A CA 1
ATOM 790 C C . LEU A 1 98 ? 4.468 -4.208 -12.410 1.00 94.25 98 LEU A C 1
ATOM 792 O O . LEU A 1 98 ? 3.750 -3.446 -13.065 1.00 94.25 98 LEU A O 1
ATOM 796 N N . ARG A 1 99 ? 4.056 -4.773 -11.278 1.00 92.56 99 ARG A N 1
ATOM 797 C CA . ARG A 1 99 ? 2.725 -4.599 -10.698 1.00 92.56 99 ARG A CA 1
ATOM 798 C C . ARG A 1 99 ? 2.845 -4.396 -9.199 1.00 92.56 99 ARG A C 1
ATOM 800 O O . ARG A 1 99 ? 3.657 -5.057 -8.557 1.00 92.56 99 ARG A O 1
ATOM 807 N N . VAL A 1 100 ? 2.074 -3.461 -8.652 1.00 91.81 100 VAL A N 1
ATOM 808 C CA . VAL A 1 100 ? 2.065 -3.159 -7.214 1.00 91.81 100 VAL A CA 1
ATOM 809 C C . VAL A 1 100 ? 1.147 -4.166 -6.527 1.00 91.81 100 VAL A C 1
ATOM 811 O O . VAL A 1 100 ? -0.065 -4.099 -6.743 1.00 91.81 100 VAL A O 1
ATOM 814 N N . PRO A 1 101 ? 1.663 -5.104 -5.712 1.00 91.81 101 PRO A N 1
ATOM 815 C CA . PRO A 1 101 ? 0.805 -6.056 -5.027 1.00 91.81 101 PRO A CA 1
ATOM 816 C C . PRO A 1 101 ? -0.077 -5.327 -4.014 1.00 91.81 101 PRO A C 1
ATOM 818 O O . PRO A 1 101 ? 0.395 -4.462 -3.268 1.00 91.81 101 PRO A O 1
ATOM 821 N N . CYS A 1 102 ? -1.355 -5.690 -3.970 1.00 91.75 102 CYS A N 1
ATOM 822 C CA . CYS A 1 102 ? -2.352 -4.983 -3.184 1.00 91.75 102 CYS A CA 1
ATOM 823 C C . CYS A 1 102 ? -3.145 -5.949 -2.300 1.00 91.75 102 CYS A C 1
ATOM 825 O O . CYS A 1 102 ? -3.411 -7.096 -2.662 1.00 91.75 102 CYS A O 1
ATOM 827 N N . VAL A 1 103 ? -3.529 -5.475 -1.121 1.00 92.75 103 VAL A N 1
ATOM 828 C CA . VAL A 1 103 ? -4.516 -6.124 -0.261 1.00 92.75 103 VAL A CA 1
ATOM 829 C C . VAL A 1 103 ? -5.652 -5.152 0.001 1.00 92.75 103 VAL A C 1
ATOM 831 O O . VAL A 1 103 ? -5.436 -3.952 0.180 1.00 92.75 103 VAL A O 1
ATOM 834 N N . LYS A 1 104 ? -6.873 -5.667 0.063 1.00 93.56 104 LYS A N 1
ATOM 835 C CA . LYS A 1 104 ? -8.041 -4.905 0.480 1.00 93.56 104 LYS A CA 1
ATOM 836 C C . LYS A 1 104 ? -8.271 -5.105 1.974 1.00 93.56 104 LYS A C 1
ATOM 838 O O . LYS A 1 104 ? -8.227 -6.213 2.514 1.00 93.56 104 LYS A O 1
ATOM 843 N N . LEU A 1 105 ? -8.511 -3.989 2.639 1.00 95.06 105 LEU A N 1
ATOM 844 C CA . LEU A 1 105 ? -8.776 -3.863 4.059 1.00 95.06 105 LEU A CA 1
ATOM 845 C C . LEU A 1 105 ? -10.289 -3.751 4.233 1.00 95.06 105 LEU A C 1
ATOM 847 O O . LEU A 1 105 ? -10.896 -2.767 3.815 1.00 95.06 105 LEU A O 1
ATOM 851 N N . THR A 1 106 ? -10.905 -4.767 4.834 1.00 94.69 106 THR A N 1
ATOM 852 C CA . THR A 1 106 ? -12.337 -4.753 5.166 1.00 94.69 106 THR A CA 1
ATOM 853 C C . THR A 1 106 ? -12.488 -4.632 6.671 1.00 94.69 106 THR A C 1
ATOM 855 O O . THR A 1 106 ? -12.035 -5.521 7.393 1.00 94.69 106 THR A O 1
ATOM 858 N N . CYS A 1 107 ? -13.086 -3.538 7.141 1.00 94.12 107 CYS A N 1
ATOM 859 C CA . CYS A 1 107 ? -13.331 -3.356 8.566 1.00 94.12 107 CYS A CA 1
ATOM 860 C C . CYS A 1 107 ? -14.318 -4.421 9.059 1.00 94.12 107 CYS A C 1
ATOM 862 O O . CYS A 1 107 ? -15.345 -4.660 8.422 1.00 94.12 107 CYS A O 1
ATOM 864 N N . LEU A 1 108 ? -13.980 -5.076 10.165 1.00 93.19 108 LEU A N 1
ATOM 865 C CA . LEU A 1 108 ? -14.847 -6.025 10.857 1.00 93.19 108 LEU A CA 1
ATOM 866 C C . LEU A 1 108 ? -15.526 -5.354 12.046 1.00 93.19 108 LEU A C 1
ATOM 868 O O . LEU A 1 108 ? -16.735 -5.476 12.215 1.00 93.19 108 LEU A O 1
ATOM 872 N N . ASP A 1 109 ? -14.740 -4.648 12.857 1.00 91.56 109 ASP A N 1
ATOM 873 C CA . ASP A 1 109 ? -15.221 -3.918 14.018 1.00 91.56 109 ASP A CA 1
ATOM 874 C C . ASP A 1 109 ? -14.318 -2.717 14.332 1.00 91.56 109 ASP A C 1
ATOM 876 O O . ASP A 1 109 ? -13.154 -2.647 13.927 1.00 91.56 109 ASP A O 1
ATOM 880 N N . PHE A 1 110 ? -14.879 -1.743 15.043 1.00 89.38 110 PHE A N 1
ATOM 881 C CA . PHE A 1 110 ? -14.146 -0.608 15.582 1.00 89.38 110 PHE A CA 1
ATOM 882 C C . PHE A 1 110 ? -14.506 -0.441 17.055 1.00 89.38 110 PHE A C 1
ATOM 884 O O . PHE A 1 110 ? -15.653 -0.171 17.406 1.00 89.38 110 PHE A O 1
ATOM 891 N N . LYS A 1 111 ? -13.514 -0.620 17.929 1.00 86.06 111 LYS A N 1
ATOM 892 C CA . LYS A 1 111 ? -13.688 -0.503 19.378 1.00 86.06 111 LYS A CA 1
ATOM 893 C C . LYS A 1 111 ? -13.417 0.927 19.822 1.00 86.06 111 LYS A C 1
ATOM 895 O O . LYS A 1 111 ? -12.273 1.279 20.111 1.00 86.06 111 LYS A O 1
ATOM 900 N N . GLU A 1 112 ? -14.471 1.731 19.921 1.00 82.25 112 GLU A N 1
ATOM 901 C CA . GLU A 1 112 ? -14.373 3.119 20.390 1.00 82.25 112 GLU A CA 1
ATOM 902 C C . GLU A 1 112 ? -13.679 3.251 21.749 1.00 82.25 112 GLU A C 1
ATOM 904 O O . GLU A 1 112 ? -12.896 4.175 21.948 1.00 82.25 112 GLU A O 1
ATOM 909 N N . ASP A 1 113 ? -13.927 2.328 22.678 1.00 82.62 113 ASP A N 1
ATOM 910 C CA . ASP A 1 113 ? -13.328 2.385 24.016 1.00 82.62 113 ASP A CA 1
ATOM 911 C C . ASP A 1 113 ? -11.817 2.175 23.993 1.00 82.62 113 ASP A C 1
ATOM 913 O O . ASP A 1 113 ? -11.097 2.757 24.802 1.00 82.62 113 ASP A O 1
ATOM 917 N N . LEU A 1 114 ? -11.329 1.341 23.070 1.00 77.19 114 LEU A N 1
ATOM 918 C CA . LEU A 1 114 ? -9.898 1.169 22.851 1.00 77.19 114 LEU A CA 1
ATOM 919 C C . LEU A 1 114 ? -9.325 2.410 22.163 1.00 77.19 114 LEU A C 1
ATOM 921 O O . LEU A 1 114 ? -8.282 2.904 22.570 1.00 77.19 114 LEU A O 1
ATOM 925 N N . TYR A 1 115 ? -10.041 2.948 21.175 1.00 79.75 115 TYR A N 1
ATOM 926 C CA . TYR A 1 115 ? -9.653 4.165 20.467 1.00 79.75 115 TYR A CA 1
ATOM 927 C C . TYR A 1 115 ? -9.534 5.384 21.392 1.00 79.75 115 TYR A C 1
ATOM 929 O O . TYR A 1 115 ? -8.586 6.143 21.267 1.00 79.75 115 TYR A O 1
ATOM 937 N N . LYS A 1 116 ? -10.454 5.564 22.348 1.00 78.31 116 LYS A N 1
ATOM 938 C CA . LYS A 1 116 ? -10.423 6.673 23.323 1.00 78.31 116 LYS A CA 1
ATOM 939 C C . LYS A 1 116 ? -9.279 6.558 24.341 1.00 78.31 116 LYS A C 1
ATOM 941 O O . LYS A 1 116 ? -9.005 7.529 25.039 1.00 78.31 116 LYS A O 1
ATOM 946 N N . LYS A 1 117 ? -8.656 5.382 24.469 1.00 78.31 117 LYS A N 1
ATOM 947 C CA . LYS A 1 117 ? -7.573 5.095 25.427 1.00 78.31 117 LYS A CA 1
ATOM 948 C C . LYS A 1 117 ? -6.170 5.134 24.805 1.00 78.31 117 LYS A C 1
ATOM 950 O O . LYS A 1 117 ? -5.205 4.968 25.549 1.00 78.31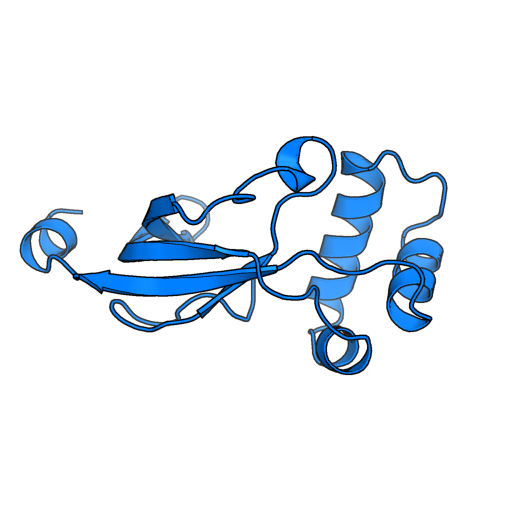 117 LYS A O 1
ATOM 955 N N . LEU A 1 118 ? -6.065 5.301 23.485 1.00 70.19 118 LEU A N 1
ATOM 956 C CA . LEU A 1 118 ? -4.822 5.335 22.702 1.00 70.19 118 LEU A CA 1
ATOM 957 C C . LEU A 1 118 ? -4.545 6.750 22.187 1.00 70.19 118 LEU A C 1
ATOM 959 O O . LEU A 1 118 ? -3.349 7.104 22.117 1.00 70.19 118 LEU A O 1
#

Secondary structure (DSSP, 8-state):
-TTS-SSTT--EEEEPPSGGGGGTTSS-EEEEEEEESSSS-EEEEEEEEEEEEPPPPHHHHHTS-HHHHHHHHHHHHHHHT--S-HHHHHHHHHHTS----EEEEEEEE--HHHHTT-

pLDDT: mean 90.04, std 5.85, range [70.19, 97.44]

Foldseek 3Di:
DVFPDPAAQDKTKDFFAPAPRLPPQQDWDKDFDWDDPDPPDTATRAIWTKHWDDFDDLVRLVPDDPVVLLVVLVRCCVRVVDPDDSVRSSVCSNVPNDTGTMIIIHHPDHDVVVRVVD

Organism: NCBI:txid48587